Protein AF-A0A531KW19-F1 (afdb_monomer_lite)

Sequence (62 aa):
MEPVNSTDRRVRADAQRNSKALLEAAMAVFAASGVDAPVREIADKAGVGVATLYRHFPQRSD

Structure (mmCIF, N/CA/C/O backbone):
data_AF-A0A531KW19-F1
#
_entry.id   AF-A0A531KW19-F1
#
loop_
_atom_site.group_PDB
_atom_site.id
_atom_site.type_symbol
_atom_site.label_atom_id
_atom_site.label_alt_id
_atom_site.label_comp_id
_atom_site.label_asym_id
_atom_site.label_entity_id
_atom_site.label_seq_id
_atom_site.pdbx_PDB_ins_code
_atom_site.Cartn_x
_atom_site.Cartn_y
_atom_site.Cartn_z
_atom_site.occupancy
_atom_site.B_iso_or_equiv
_atom_site.auth_seq_id
_atom_site.auth_comp_id
_atom_site.auth_asym_id
_atom_site.auth_atom_id
_atom_site.pdbx_PDB_model_num
ATOM 1 N N . MET A 1 1 ? 37.702 -3.870 -17.088 1.00 52.97 1 MET A N 1
ATOM 2 C CA . MET A 1 1 ? 36.722 -2.981 -16.431 1.00 52.97 1 MET A CA 1
ATOM 3 C C . MET A 1 1 ? 35.364 -3.622 -16.645 1.00 52.97 1 MET A C 1
ATOM 5 O O . MET A 1 1 ? 34.838 -3.529 -17.744 1.00 52.97 1 MET A O 1
ATOM 9 N N . GLU A 1 2 ? 34.892 -4.392 -15.663 1.00 58.84 2 GLU A N 1
ATOM 10 C CA . GLU A 1 2 ? 33.598 -5.088 -15.736 1.00 58.84 2 GLU A CA 1
ATOM 11 C C . GLU A 1 2 ? 32.463 -4.064 -15.918 1.00 58.84 2 GLU A C 1
ATOM 13 O O . GLU A 1 2 ? 32.470 -3.032 -15.233 1.00 58.84 2 GLU A O 1
ATOM 18 N N . PRO A 1 3 ? 31.494 -4.293 -16.822 1.00 63.47 3 PRO A N 1
ATOM 19 C CA . PRO A 1 3 ? 30.364 -3.395 -16.971 1.00 63.47 3 PRO A CA 1
ATOM 20 C C . PRO A 1 3 ? 29.502 -3.498 -15.712 1.00 63.47 3 PRO A C 1
ATOM 22 O O . PRO A 1 3 ? 28.914 -4.536 -15.416 1.00 63.47 3 PRO A O 1
ATOM 25 N N . VAL A 1 4 ? 29.410 -2.407 -14.950 1.00 64.94 4 VAL A N 1
ATOM 26 C CA . VAL A 1 4 ? 28.438 -2.317 -13.859 1.00 64.94 4 VAL A CA 1
ATOM 27 C C . VAL A 1 4 ? 27.040 -2.491 -14.450 1.00 64.94 4 VAL A C 1
ATOM 29 O O . VAL A 1 4 ? 26.590 -1.688 -15.264 1.00 64.94 4 VAL A O 1
ATOM 32 N N . ASN A 1 5 ? 26.376 -3.581 -14.071 1.00 67.69 5 ASN A N 1
ATOM 33 C CA . ASN A 1 5 ? 25.120 -4.027 -14.659 1.00 67.69 5 ASN A CA 1
ATOM 34 C C . ASN A 1 5 ? 24.018 -2.980 -14.397 1.00 67.69 5 ASN A C 1
ATOM 36 O O . ASN A 1 5 ? 23.474 -2.864 -13.297 1.00 67.69 5 ASN A O 1
ATOM 40 N N . SER A 1 6 ? 23.726 -2.143 -15.394 1.00 70.62 6 SER A N 1
ATOM 41 C CA . SER A 1 6 ? 22.777 -1.021 -15.300 1.00 70.62 6 SER A CA 1
ATOM 42 C C . SER A 1 6 ? 21.356 -1.460 -14.917 1.00 70.62 6 SER A C 1
ATOM 44 O O . SER A 1 6 ? 20.580 -0.670 -14.377 1.00 70.62 6 SER A O 1
ATOM 46 N N . THR A 1 7 ? 21.022 -2.724 -15.171 1.00 74.56 7 THR A N 1
ATOM 47 C CA . THR A 1 7 ? 19.789 -3.400 -14.749 1.00 74.56 7 THR A CA 1
ATOM 48 C C . THR A 1 7 ? 19.711 -3.546 -13.231 1.00 74.56 7 THR A C 1
ATOM 50 O O . THR A 1 7 ? 18.715 -3.125 -12.650 1.00 74.56 7 THR A O 1
ATOM 53 N N . ASP A 1 8 ? 20.776 -4.000 -12.564 1.00 76.94 8 ASP A N 1
ATOM 54 C CA . ASP A 1 8 ? 20.806 -4.121 -11.097 1.00 76.94 8 ASP A CA 1
ATOM 55 C C . ASP A 1 8 ? 20.625 -2.776 -10.400 1.00 76.94 8 ASP A C 1
ATOM 57 O O . ASP A 1 8 ? 20.015 -2.688 -9.331 1.00 76.94 8 ASP A O 1
ATOM 61 N N . ARG A 1 9 ? 21.168 -1.703 -10.985 1.00 80.69 9 ARG A N 1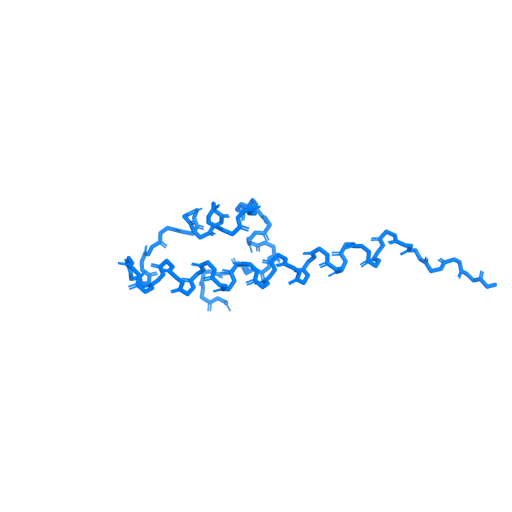
ATOM 62 C CA . ARG A 1 9 ? 20.990 -0.351 -10.444 1.00 80.69 9 ARG A CA 1
ATOM 63 C C . ARG A 1 9 ? 19.541 0.117 -10.583 1.00 80.69 9 ARG A C 1
ATOM 65 O O . ARG A 1 9 ? 19.019 0.711 -9.643 1.00 80.69 9 ARG A O 1
ATOM 72 N N . ARG A 1 10 ? 18.895 -0.153 -11.723 1.00 81.44 10 ARG A N 1
ATOM 73 C CA . ARG A 1 10 ? 17.475 0.173 -11.937 1.00 81.44 10 ARG A CA 1
ATOM 74 C C . ARG A 1 10 ? 16.576 -0.599 -10.976 1.00 81.44 10 ARG A C 1
ATOM 76 O O . ARG A 1 10 ? 15.790 0.036 -10.286 1.00 81.44 10 ARG A O 1
ATOM 83 N N . VAL A 1 11 ? 16.787 -1.909 -10.833 1.00 84.19 11 VAL A N 1
ATOM 84 C CA . VAL A 1 11 ? 16.028 -2.763 -9.902 1.00 84.19 11 VAL A CA 1
ATOM 85 C C . VAL A 1 11 ? 16.141 -2.259 -8.463 1.00 84.19 11 VAL A C 1
ATOM 87 O O . VAL A 1 11 ? 15.137 -2.164 -7.764 1.00 84.19 11 VAL A O 1
ATOM 90 N N . ARG A 1 12 ? 17.342 -1.868 -8.016 1.00 84.12 12 ARG A N 1
ATOM 91 C CA . ARG A 1 12 ? 17.532 -1.280 -6.679 1.00 84.12 12 ARG A CA 1
ATOM 92 C C . ARG A 1 12 ? 16.806 0.055 -6.510 1.00 84.12 12 ARG A C 1
ATOM 94 O O . ARG A 1 12 ? 16.222 0.299 -5.458 1.00 84.12 12 ARG A O 1
ATOM 101 N N . ALA A 1 13 ? 16.823 0.904 -7.535 1.00 86.44 13 ALA A N 1
ATOM 102 C CA . ALA A 1 13 ? 16.110 2.177 -7.504 1.00 86.44 13 ALA A CA 1
ATOM 103 C C . ALA A 1 13 ? 14.581 1.982 -7.491 1.00 86.44 13 ALA A C 1
ATOM 105 O O . ALA A 1 13 ? 13.885 2.703 -6.779 1.00 86.44 13 ALA A O 1
ATOM 106 N N . ASP A 1 14 ? 14.063 1.002 -8.235 1.00 84.38 14 ASP A N 1
ATOM 107 C CA . ASP A 1 14 ? 12.645 0.619 -8.210 1.00 84.38 14 ASP A CA 1
ATOM 108 C C . ASP A 1 14 ? 12.245 0.061 -6.842 1.00 84.38 14 ASP A C 1
ATOM 110 O O . ASP A 1 14 ? 11.254 0.503 -6.268 1.00 84.38 14 ASP A O 1
ATOM 114 N N . ALA A 1 15 ? 13.054 -0.834 -6.270 1.00 86.31 15 ALA A N 1
ATOM 115 C CA . ALA A 1 15 ? 12.835 -1.385 -4.935 1.00 86.31 15 ALA A CA 1
ATOM 116 C C . ALA A 1 15 ? 12.720 -0.280 -3.870 1.00 86.31 15 ALA A C 1
ATOM 118 O O . ALA A 1 15 ? 11.789 -0.289 -3.070 1.00 86.31 15 ALA A O 1
ATOM 119 N N . GLN A 1 16 ? 13.617 0.710 -3.898 1.00 90.19 16 GLN A N 1
ATOM 120 C CA . GLN A 1 16 ? 13.577 1.842 -2.966 1.00 90.19 16 GLN A CA 1
ATOM 121 C C . GLN A 1 16 ? 12.328 2.714 -3.147 1.00 90.19 16 GLN A C 1
ATOM 123 O O . GLN A 1 16 ? 11.703 3.105 -2.159 1.00 90.19 16 GLN A O 1
ATOM 128 N N . ARG A 1 17 ? 11.944 3.012 -4.397 1.00 91.25 17 ARG A N 1
ATOM 129 C CA . ARG A 1 17 ? 10.721 3.777 -4.689 1.00 91.25 17 ARG A CA 1
ATOM 130 C C . ARG A 1 17 ? 9.471 3.042 -4.216 1.00 91.25 17 ARG A C 1
ATOM 132 O O . ARG A 1 17 ? 8.619 3.661 -3.586 1.00 91.25 17 ARG A O 1
ATOM 139 N N . ASN A 1 18 ? 9.398 1.736 -4.463 1.00 91.62 18 ASN A N 1
ATOM 140 C CA . ASN A 1 18 ? 8.268 0.904 -4.063 1.00 91.62 18 ASN A CA 1
ATOM 141 C C . ASN A 1 18 ? 8.133 0.844 -2.541 1.00 91.62 18 ASN A C 1
ATOM 143 O O . ASN A 1 18 ? 7.036 1.038 -2.026 1.00 91.62 18 ASN A O 1
ATOM 147 N N . SER A 1 19 ? 9.236 0.649 -1.811 1.00 91.50 19 SER A N 1
ATOM 148 C CA . SER A 1 19 ? 9.218 0.674 -0.344 1.00 91.50 19 SER A CA 1
ATOM 149 C C . SER A 1 19 ? 8.717 2.011 0.202 1.00 91.50 19 SER A C 1
ATOM 151 O O . SER A 1 19 ? 7.885 2.025 1.105 1.00 91.50 19 SER A O 1
ATOM 153 N N . LYS A 1 20 ? 9.165 3.138 -0.367 1.00 95.06 20 LYS A N 1
ATOM 154 C CA . LYS A 1 20 ? 8.684 4.463 0.046 1.00 95.06 20 LYS A CA 1
ATOM 155 C C . LYS A 1 20 ? 7.180 4.627 -0.206 1.00 95.06 20 LYS A C 1
ATOM 157 O O . LYS A 1 20 ? 6.461 5.030 0.703 1.00 95.06 20 LYS A O 1
ATOM 162 N N . ALA A 1 21 ? 6.711 4.282 -1.406 1.00 95.50 21 ALA A N 1
ATOM 163 C CA . ALA A 1 21 ? 5.294 4.371 -1.762 1.00 95.50 21 ALA A CA 1
ATOM 164 C C . ALA A 1 21 ? 4.415 3.488 -0.859 1.00 95.50 21 ALA A C 1
ATOM 166 O O . ALA A 1 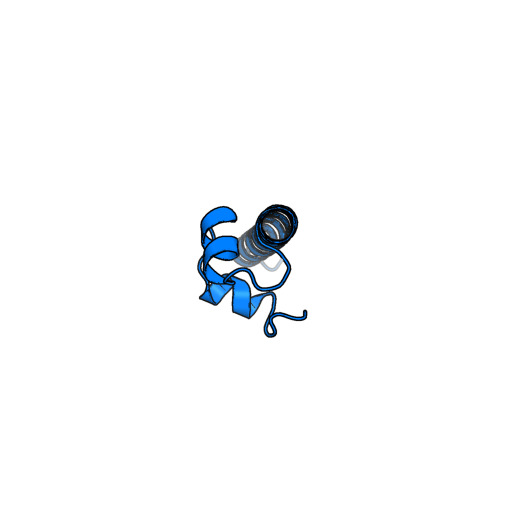21 ? 3.349 3.916 -0.424 1.00 95.50 21 ALA A O 1
ATOM 167 N N . LEU A 1 22 ? 4.887 2.281 -0.528 1.00 94.88 22 LEU A N 1
ATOM 168 C CA . LEU A 1 22 ? 4.212 1.363 0.389 1.00 94.88 22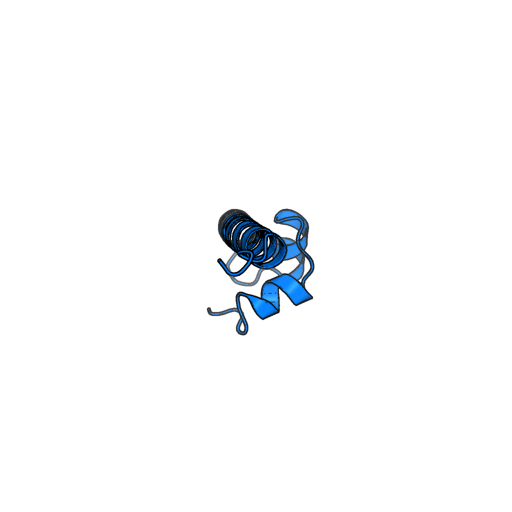 LEU A CA 1
ATOM 169 C C . LEU A 1 22 ? 4.060 1.947 1.795 1.00 94.88 22 LEU A C 1
ATOM 171 O O . LEU A 1 22 ? 2.970 1.879 2.354 1.00 94.88 22 LEU A O 1
ATOM 175 N N . LEU A 1 23 ? 5.114 2.551 2.350 1.00 95.00 23 LEU A N 1
ATOM 176 C CA . LEU A 1 23 ? 5.069 3.158 3.684 1.00 95.00 23 LEU A CA 1
ATOM 177 C C . LEU A 1 23 ? 4.121 4.364 3.737 1.00 95.00 23 LEU A C 1
ATOM 179 O O . LEU A 1 23 ? 3.326 4.482 4.671 1.00 95.00 23 LEU A O 1
ATOM 183 N N . GLU A 1 24 ? 4.165 5.238 2.728 1.00 97.25 24 GLU A N 1
ATOM 184 C CA . GLU A 1 24 ? 3.260 6.392 2.631 1.00 97.25 24 GLU A CA 1
ATOM 185 C C . GLU A 1 24 ? 1.794 5.946 2.497 1.00 97.25 24 GLU A C 1
ATOM 187 O O . GLU A 1 24 ? 0.910 6.463 3.189 1.00 97.25 24 GLU A O 1
ATOM 192 N N . ALA A 1 25 ? 1.529 4.940 1.659 1.00 96.94 25 ALA A N 1
ATOM 193 C CA . ALA A 1 25 ? 0.197 4.370 1.499 1.00 96.94 25 ALA A CA 1
ATOM 194 C C . ALA A 1 25 ? -0.302 3.693 2.781 1.00 96.94 25 ALA A C 1
ATOM 196 O O . ALA A 1 25 ? -1.441 3.938 3.182 1.00 96.94 25 ALA A O 1
ATOM 197 N N . ALA A 1 26 ? 0.540 2.889 3.439 1.00 95.12 26 ALA A N 1
ATOM 198 C CA . ALA A 1 26 ? 0.201 2.193 4.676 1.00 95.12 26 ALA A CA 1
ATOM 199 C C . ALA A 1 26 ? -0.166 3.185 5.780 1.00 95.12 26 ALA A C 1
ATOM 201 O O . ALA A 1 26 ? -1.217 3.049 6.399 1.00 95.12 26 ALA A O 1
ATOM 202 N N . MET A 1 27 ? 0.638 4.237 5.961 1.00 96.06 27 MET A N 1
ATOM 203 C CA . MET A 1 27 ? 0.362 5.291 6.937 1.00 96.06 27 MET A CA 1
ATOM 204 C C . MET A 1 27 ? -0.996 5.954 6.680 1.00 96.06 27 MET A C 1
ATOM 206 O O . MET A 1 27 ? -1.792 6.122 7.601 1.00 96.06 27 MET A O 1
ATOM 210 N N . ALA A 1 28 ? -1.294 6.279 5.421 1.00 96.94 28 ALA A N 1
ATOM 211 C CA . ALA A 1 28 ? -2.553 6.917 5.060 1.00 96.94 28 ALA A CA 1
ATOM 212 C C . ALA A 1 28 ? -3.768 5.981 5.198 1.00 96.94 28 ALA A C 1
ATOM 214 O O . ALA A 1 28 ? -4.850 6.438 5.557 1.00 96.94 28 ALA A O 1
ATOM 215 N N . VAL A 1 29 ? -3.617 4.694 4.880 1.00 96.50 29 VAL A N 1
ATOM 216 C CA . VAL A 1 29 ? -4.687 3.692 5.017 1.00 96.50 29 VAL A CA 1
ATOM 217 C C . VAL A 1 29 ? -4.947 3.386 6.489 1.00 96.50 29 VAL A C 1
ATOM 219 O O . VAL A 1 29 ? -6.094 3.423 6.920 1.00 96.50 29 VAL A O 1
ATOM 222 N N . PHE A 1 30 ? -3.904 3.167 7.288 1.00 94.88 30 PHE A N 1
ATOM 223 C CA . PHE A 1 30 ? -4.059 2.904 8.718 1.00 94.88 30 PHE A CA 1
ATOM 224 C C . PHE A 1 30 ? -4.639 4.100 9.474 1.00 94.88 30 PHE A C 1
ATOM 226 O O . PHE A 1 30 ? -5.448 3.903 10.377 1.00 94.88 30 PHE A O 1
ATOM 233 N N . ALA A 1 31 ? -4.299 5.331 9.082 1.00 95.69 31 ALA A N 1
ATOM 234 C CA . ALA A 1 31 ? -4.910 6.530 9.655 1.00 95.69 31 ALA A CA 1
ATOM 235 C C . ALA A 1 31 ? -6.417 6.645 9.356 1.00 95.69 31 ALA A C 1
ATOM 237 O O . ALA A 1 31 ? -7.153 7.204 10.165 1.00 95.69 31 ALA A O 1
ATOM 238 N N . ALA A 1 32 ? -6.877 6.134 8.209 1.00 95.12 32 ALA A N 1
ATOM 239 C CA . ALA A 1 32 ? -8.275 6.226 7.787 1.00 95.12 32 ALA A CA 1
ATOM 240 C C . ALA A 1 32 ? -9.133 5.042 8.265 1.00 95.12 32 ALA A C 1
ATOM 242 O O . ALA A 1 32 ? -10.264 5.236 8.705 1.00 95.12 32 ALA A O 1
ATOM 243 N N . SER A 1 33 ? -8.589 3.829 8.180 1.00 92.75 33 SER A N 1
ATOM 244 C CA . SER A 1 33 ? -9.328 2.566 8.321 1.00 92.75 33 SER A CA 1
ATOM 245 C C . SER A 1 33 ? -8.853 1.718 9.510 1.00 92.75 33 SER A C 1
ATOM 247 O O . SER A 1 33 ? -9.402 0.647 9.762 1.00 92.75 33 SER A O 1
ATOM 249 N N . GLY A 1 34 ? -7.842 2.180 10.255 1.00 91.56 34 GLY A N 1
ATOM 250 C CA . GLY A 1 34 ? -7.217 1.438 11.350 1.00 91.56 34 GLY A CA 1
ATOM 251 C C . GLY A 1 34 ? -6.226 0.368 10.878 1.00 91.56 34 GLY A C 1
ATOM 252 O O . GLY A 1 34 ? -6.077 0.095 9.688 1.00 91.56 34 GLY A O 1
ATOM 253 N N . VAL A 1 35 ? -5.534 -0.261 11.833 1.00 90.31 35 VAL A N 1
ATOM 254 C CA . VAL A 1 35 ? -4.478 -1.264 11.567 1.00 90.31 35 VAL A CA 1
ATOM 255 C C . VAL A 1 35 ? -5.000 -2.555 10.933 1.00 90.31 35 VAL A C 1
ATOM 257 O O . VAL A 1 35 ? -4.224 -3.324 10.372 1.00 90.31 35 VAL A O 1
ATOM 260 N N . ASP A 1 36 ? -6.315 -2.777 10.975 1.00 91.44 36 ASP A N 1
ATOM 261 C CA . ASP A 1 36 ? -6.971 -3.936 10.375 1.00 91.44 36 ASP A CA 1
ATOM 262 C C . ASP A 1 36 ? -7.264 -3.774 8.879 1.00 91.44 36 ASP A C 1
ATOM 264 O O . ASP A 1 36 ? -7.707 -4.733 8.244 1.00 91.44 36 ASP A O 1
ATOM 268 N N . ALA A 1 37 ? -6.897 -2.641 8.278 1.00 92.88 37 ALA A N 1
ATOM 269 C CA . ALA A 1 37 ? -7.093 -2.389 6.858 1.00 92.88 37 ALA A CA 1
ATOM 270 C C . ALA A 1 37 ? -6.450 -3.456 5.940 1.00 92.88 37 ALA A C 1
ATOM 272 O O . ALA A 1 37 ? -5.320 -3.905 6.193 1.00 92.88 37 ALA A O 1
ATOM 273 N N . PRO A 1 38 ? -7.119 -3.862 4.846 1.00 93.31 38 PRO A N 1
ATOM 274 C CA . PRO A 1 38 ? -6.613 -4.903 3.961 1.00 93.31 38 PRO A CA 1
ATOM 275 C C . PRO A 1 38 ? -5.277 -4.512 3.320 1.00 93.31 38 PRO A C 1
ATOM 277 O O . PRO A 1 38 ? -5.143 -3.445 2.727 1.00 93.31 38 PRO A O 1
ATOM 280 N N . VAL A 1 39 ? -4.306 -5.430 3.320 1.00 92.19 39 VAL A N 1
ATOM 281 C CA . VAL A 1 39 ? -2.992 -5.237 2.665 1.00 92.19 39 VAL A CA 1
ATOM 282 C C . VAL A 1 39 ? -3.136 -4.903 1.174 1.00 92.19 39 VAL A C 1
ATOM 284 O O . VAL A 1 39 ? -2.338 -4.160 0.607 1.00 92.19 39 VAL A O 1
ATOM 287 N N . ARG A 1 40 ? -4.197 -5.411 0.539 1.00 94.62 40 ARG A N 1
ATOM 288 C CA . ARG A 1 40 ? -4.536 -5.090 -0.848 1.00 94.62 40 ARG A CA 1
ATOM 289 C C . ARG A 1 40 ? -4.818 -3.601 -1.059 1.00 94.62 40 ARG A C 1
ATOM 291 O O . ARG A 1 40 ? -4.356 -3.052 -2.046 1.00 94.62 40 ARG A O 1
ATOM 298 N N . GLU A 1 41 ? -5.514 -2.951 -0.133 1.00 95.75 41 GLU A N 1
ATOM 299 C CA . GLU A 1 41 ? -5.828 -1.521 -0.229 1.00 95.75 41 GLU A CA 1
ATOM 300 C C . GLU A 1 41 ? 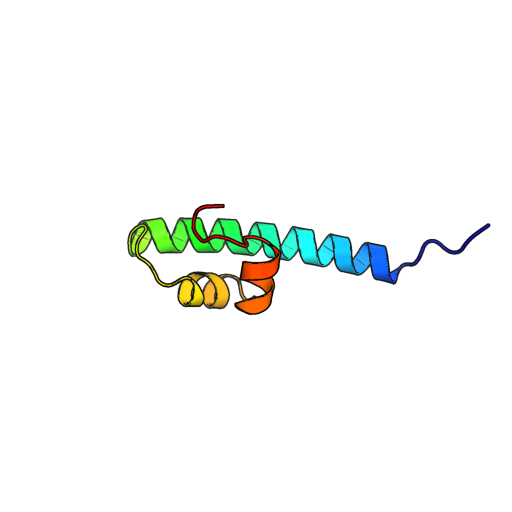-4.554 -0.667 -0.166 1.00 95.75 41 GLU A C 1
ATOM 302 O O . GLU A 1 41 ? -4.399 0.295 -0.916 1.00 95.75 41 GLU A O 1
ATOM 307 N N . ILE A 1 42 ? -3.596 -1.076 0.673 1.00 95.38 42 ILE A N 1
ATOM 308 C CA . ILE A 1 42 ? -2.270 -0.454 0.760 1.00 95.38 42 ILE A CA 1
ATOM 309 C C . ILE A 1 42 ? -1.518 -0.608 -0.566 1.00 95.38 42 ILE A C 1
ATOM 311 O O . ILE A 1 42 ? -0.976 0.368 -1.081 1.00 95.38 42 ILE A O 1
ATOM 315 N N . ALA A 1 43 ? -1.500 -1.819 -1.130 1.00 95.50 43 ALA A N 1
ATOM 316 C CA . ALA A 1 43 ? -0.828 -2.109 -2.395 1.00 95.50 43 ALA A CA 1
ATOM 317 C C . ALA A 1 43 ? -1.432 -1.307 -3.563 1.00 95.50 43 ALA A C 1
ATOM 319 O O . ALA A 1 43 ? -0.695 -0.656 -4.308 1.00 95.50 43 ALA A O 1
ATOM 320 N N . ASP A 1 44 ? -2.765 -1.282 -3.660 1.00 96.69 44 ASP A N 1
ATOM 321 C CA . ASP A 1 44 ? -3.503 -0.536 -4.681 1.00 96.69 44 ASP A CA 1
ATOM 322 C C . ASP A 1 44 ? -3.217 0.973 -4.566 1.00 96.69 44 ASP A C 1
ATOM 324 O O . ASP A 1 44 ? -2.917 1.628 -5.566 1.00 96.69 44 ASP A O 1
ATOM 328 N N . LYS A 1 45 ? -3.206 1.522 -3.342 1.00 96.19 45 LYS A N 1
ATOM 329 C CA . LYS A 1 45 ? -2.885 2.937 -3.092 1.00 96.19 45 LYS A CA 1
ATOM 330 C C . LYS A 1 45 ? -1.424 3.288 -3.384 1.00 96.19 45 LYS A C 1
ATOM 332 O O . LYS A 1 45 ? -1.148 4.390 -3.851 1.00 96.19 45 LYS A O 1
ATOM 337 N N . ALA A 1 46 ? -0.497 2.369 -3.130 1.00 95.81 46 ALA A N 1
ATOM 338 C CA . ALA A 1 46 ? 0.921 2.530 -3.449 1.00 95.81 46 ALA A CA 1
ATOM 339 C C . ALA A 1 46 ? 1.238 2.312 -4.941 1.00 95.81 46 ALA A C 1
ATOM 341 O O . ALA A 1 46 ? 2.366 2.565 -5.364 1.00 95.81 46 ALA A O 1
ATOM 342 N N . GLY A 1 47 ? 0.277 1.830 -5.741 1.00 95.62 47 GLY A N 1
ATOM 343 C CA . GLY A 1 47 ? 0.489 1.512 -7.154 1.00 95.62 47 GLY A CA 1
ATOM 344 C C . GLY A 1 47 ? 1.425 0.320 -7.375 1.00 95.62 47 GLY A C 1
ATOM 345 O O . GLY A 1 47 ? 2.087 0.238 -8.411 1.00 95.62 47 GLY A O 1
ATOM 346 N N . VAL A 1 48 ? 1.508 -0.599 -6.409 1.00 95.00 48 VAL A N 1
ATOM 347 C CA . VAL A 1 48 ? 2.369 -1.787 -6.481 1.00 95.00 48 VAL A CA 1
ATOM 348 C C . VAL A 1 48 ? 1.548 -3.065 -6.360 1.00 95.00 48 VAL A C 1
ATOM 350 O O . VAL A 1 48 ? 0.507 -3.107 -5.716 1.00 95.00 48 VAL A O 1
ATOM 353 N N . GLY A 1 49 ? 2.031 -4.153 -6.958 1.00 95.06 49 GLY A N 1
ATOM 354 C CA . GLY A 1 49 ? 1.385 -5.456 -6.809 1.00 95.06 49 GLY A CA 1
ATOM 355 C C . GLY A 1 49 ? 1.528 -6.016 -5.389 1.00 95.06 49 GLY A C 1
ATOM 356 O O . GLY A 1 49 ? 2.579 -5.881 -4.764 1.00 95.06 49 GLY A O 1
ATOM 357 N N . VAL A 1 50 ? 0.513 -6.744 -4.915 1.00 94.31 50 VAL A N 1
ATOM 358 C CA . VAL A 1 50 ? 0.521 -7.414 -3.597 1.00 94.31 50 VAL A CA 1
ATOM 359 C C . VAL A 1 50 ? 1.713 -8.373 -3.441 1.00 94.31 50 VAL A C 1
ATOM 361 O O . VAL A 1 50 ? 2.318 -8.449 -2.378 1.00 94.31 50 VAL A O 1
ATOM 364 N N . ALA A 1 51 ? 2.121 -9.060 -4.513 1.00 93.31 51 ALA A N 1
ATOM 365 C CA . ALA A 1 51 ? 3.317 -9.906 -4.500 1.00 93.31 51 ALA A CA 1
ATOM 366 C C . ALA A 1 51 ? 4.614 -9.104 -4.278 1.00 93.31 51 ALA A C 1
ATOM 368 O O . ALA A 1 51 ? 5.528 -9.576 -3.606 1.00 93.31 51 ALA A O 1
ATOM 369 N N . THR A 1 52 ? 4.699 -7.886 -4.822 1.00 92.25 52 THR A N 1
ATOM 370 C CA . THR A 1 52 ? 5.828 -6.977 -4.581 1.00 92.25 52 THR A CA 1
ATOM 371 C C . THR A 1 52 ? 5.814 -6.494 -3.139 1.00 92.25 52 THR A C 1
ATOM 373 O O . THR A 1 52 ? 6.864 -6.497 -2.505 1.00 92.25 52 THR A O 1
ATOM 376 N N . LEU A 1 53 ? 4.639 -6.166 -2.592 1.00 92.00 53 LEU A N 1
ATOM 377 C CA . LEU A 1 53 ? 4.495 -5.824 -1.178 1.00 92.00 53 LEU A CA 1
ATOM 378 C C . LEU A 1 53 ? 5.041 -6.945 -0.287 1.00 92.00 53 LEU A C 1
ATOM 380 O O . LEU A 1 53 ? 5.957 -6.682 0.480 1.00 92.00 53 LEU A O 1
ATOM 384 N N . TYR A 1 54 ? 4.584 -8.191 -0.451 1.00 92.19 54 TYR A N 1
ATOM 385 C CA . TYR A 1 54 ? 5.064 -9.316 0.368 1.00 92.19 54 TYR A CA 1
ATOM 386 C C . TYR A 1 54 ? 6.544 -9.666 0.157 1.00 92.19 54 TYR A C 1
ATOM 388 O O . TYR A 1 54 ? 7.175 -10.247 1.033 1.00 92.19 54 TYR A O 1
ATOM 396 N N . ARG A 1 55 ? 7.134 -9.305 -0.989 1.00 90.38 55 ARG A N 1
ATOM 397 C CA . ARG A 1 55 ? 8.590 -9.409 -1.184 1.00 90.38 55 ARG A CA 1
ATOM 398 C C . ARG A 1 55 ? 9.371 -8.396 -0.345 1.00 90.38 55 ARG A C 1
ATOM 400 O O . ARG A 1 55 ? 10.518 -8.674 -0.015 1.00 90.38 55 ARG A O 1
ATOM 407 N N . HIS A 1 56 ? 8.784 -7.235 -0.054 1.00 86.44 56 HIS A N 1
ATOM 408 C CA . HIS A 1 56 ? 9.387 -6.198 0.787 1.00 86.44 56 HIS A CA 1
ATOM 409 C C . HIS A 1 56 ? 9.049 -6.374 2.273 1.00 86.44 56 HIS A C 1
ATOM 411 O O . HIS A 1 56 ? 9.917 -6.148 3.107 1.00 86.44 56 HIS A O 1
ATOM 417 N N . PHE A 1 57 ? 7.821 -6.802 2.569 1.00 87.38 57 PHE A N 1
ATOM 418 C CA . PHE A 1 57 ? 7.259 -6.990 3.906 1.00 87.38 57 PHE A CA 1
ATOM 419 C C . PHE A 1 57 ? 6.638 -8.393 3.981 1.00 87.38 57 PHE A C 1
ATOM 421 O O . PHE A 1 57 ? 5.448 -8.565 3.695 1.00 87.38 57 PHE A O 1
ATOM 428 N N . PRO A 1 58 ? 7.454 -9.428 4.252 1.00 89.06 58 PRO A N 1
ATOM 429 C CA . PRO A 1 58 ? 6.999 -10.817 4.291 1.00 89.06 58 PRO A CA 1
ATOM 430 C C . PRO A 1 58 ? 5.838 -11.036 5.259 1.00 89.06 58 PRO A C 1
ATOM 432 O O . PRO A 1 58 ? 4.938 -11.834 4.979 1.00 89.06 58 PRO A O 1
ATOM 435 N N . GLN A 1 59 ? 5.848 -10.322 6.381 1.00 88.75 59 GLN A N 1
ATOM 436 C CA . GLN A 1 59 ? 4.767 -10.302 7.349 1.00 88.75 59 GLN A CA 1
ATOM 437 C C . GLN A 1 59 ? 4.068 -8.949 7.339 1.00 88.75 59 GLN A C 1
ATOM 439 O O . GLN A 1 59 ? 4.657 -7.909 7.077 1.00 88.75 59 GLN A O 1
ATOM 444 N N . ARG A 1 60 ? 2.780 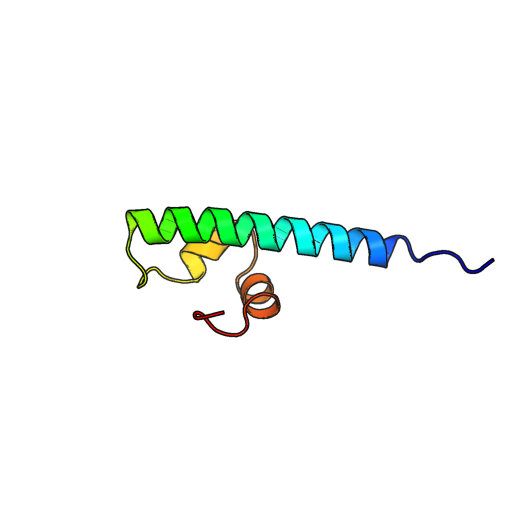-8.952 7.687 1.00 79.00 60 ARG A N 1
ATOM 445 C CA . ARG A 1 60 ? 2.007 -7.713 7.848 1.00 79.00 60 ARG A CA 1
ATOM 446 C C . ARG A 1 60 ? 2.546 -6.821 8.976 1.00 79.00 60 ARG A C 1
ATOM 448 O O . ARG A 1 60 ? 2.250 -5.635 8.995 1.00 79.00 60 ARG A O 1
ATOM 455 N N . SER A 1 61 ? 3.257 -7.417 9.929 1.00 81.94 61 SER A N 1
ATOM 456 C CA . SER A 1 61 ? 3.862 -6.755 11.085 1.00 81.94 61 SER A CA 1
ATOM 457 C C . SER A 1 61 ? 5.292 -6.255 10.854 1.00 81.94 61 SER A C 1
ATOM 459 O O . SER A 1 61 ? 5.835 -5.656 11.780 1.00 81.94 61 SER A O 1
ATOM 461 N N . ASP A 1 62 ? 5.893 -6.525 9.688 1.00 77.94 62 ASP A N 1
ATOM 462 C CA . ASP A 1 62 ? 7.214 -5.996 9.300 1.00 77.94 62 ASP A CA 1
ATOM 463 C C . ASP A 1 62 ? 7.115 -4.530 8.846 1.00 77.94 62 ASP A C 1
ATOM 465 O O . ASP A 1 62 ? 8.059 -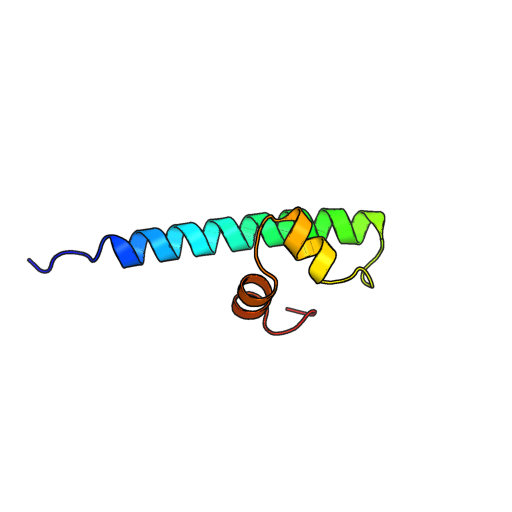3.757 9.135 1.00 77.94 62 ASP A O 1
#

pLDDT: mean 88.26, std 10.04, range [52.97, 97.25]

Foldseek 3Di:
DDPPPVVVVVVVVVLVLLVVLLVVLQVVQCVPPNLPGDSVSSCVSSVHDSVSVCVNVVDSVD

Secondary structure (DSSP, 8-state):
-----HHHHHHHHHHHHHHHHHHHHHHHHHHHH-TTS-HHHHHHHHT--HHHHHHH-SSTT-

Radius of gyration: 14.11 Å; chains: 1; bounding box: 46×18×28 Å